Protein AF-A0A0F9QQB1-F1 (afdb_monomer)

Mean predicted aligned error: 4.31 Å

Secondary structure (DSSP, 8-state):
---S-EEEE-TTS-EE--TTT---HHHHHHHTT---SSSS-EEEEEEEGGG-TT-GGGEEEEE--SS--TT--HHHHHHHHHHHHHHHHHHEE-SEEEEEESSEEEE-TT-EEEEEES-EEEEE-TT-EEEEEESS-EEEEE-TT-EEEEE-TT-EEEEE-TT-EEEEEGGGGG---

Solvent-accessible surface area (backbone atoms only — not comparable to full-atom values): 9456 Å² total; per-residue (Å²): 134,70,86,43,45,31,34,40,36,37,84,90,56,51,73,52,64,57,60,53,80,44,44,45,65,66,61,54,32,62,76,65,75,55,68,91,75,55,61,63,47,44,47,35,37,43,32,44,51,96,74,36,76,85,41,75,86,43,47,46,79,43,72,69,60,92,70,75,28,92,81,69,43,71,69,50,52,50,54,47,49,54,51,50,53,53,52,54,53,71,23,52,38,57,56,78,40,69,65,44,76,39,50,45,33,30,35,26,57,62,11,35,32,49,31,39,34,47,21,32,29,64,35,35,24,41,52,15,35,33,46,33,38,25,46,64,18,38,33,49,32,36,25,46,52,16,38,35,43,34,35,31,65,69,42,47,69,76,40,80,41,77,68,40,49,71,69,41,66,66,61,70,77,80,82,85,128

Nearest PDB structures (foldseek):
  2n3d-assembly1_A  TM=2.883E-01  e=1.327E+00  Caulobacter vibrioides CB15

Foldseek 3Di:
DAQDAKWKAFLVLDIGGPSLPDRDPVCSCVVVVHDPPQAGIWIKHWHAPPNPLQDLVRIDIDTPDDRHHPSDDPVSVVSNVVVVSVLSNVQEADDEDAEDEGEEHEYDAAYEYAEYESGEYAEHEHQYEYAEYEYQYEYAEYEYCYEYAEYYDNYYYNYYDYNYDYNYYPVPVPPDD

Sequence (177 aa):
MCNTFSAICLPNGDLIFPAEYTDNHIDIIELKDLADNGRDLVKLECTPIDLRFDDLSSYVFKVDQPDLPSWWNEHIKQRAKETMMRRIGNMIVDDSRQILLGGCWILTGNARICLMKNSRIVLMTGSSRIEQMAGSSRIEQMTGSSRIEQMYGSSQIDRMTGSSRIGEDCRKVNNEE

Structure (mmCIF, N/CA/C/O backbone):
data_AF-A0A0F9QQB1-F1
#
_entry.id   AF-A0A0F9QQB1-F1
#
loop_
_atom_site.group_PDB
_atom_site.id
_atom_site.type_symbol
_atom_site.label_atom_id
_atom_site.label_alt_id
_atom_site.label_comp_id
_atom_site.label_asym_id
_atom_site.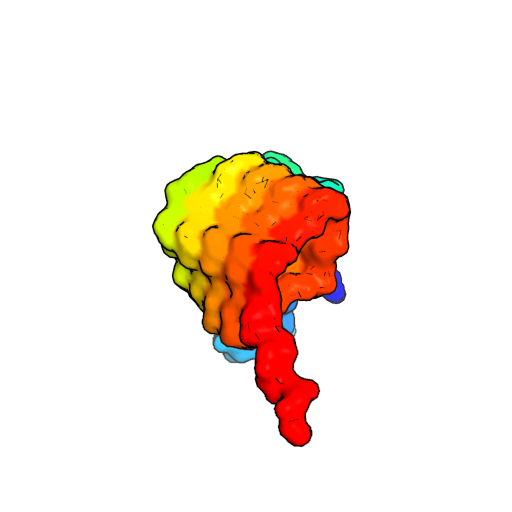label_entity_id
_atom_site.label_seq_id
_atom_site.pdbx_PDB_ins_code
_atom_site.Cartn_x
_atom_site.Cartn_y
_atom_site.Cartn_z
_atom_site.occupancy
_atom_site.B_iso_or_equiv
_atom_site.auth_seq_id
_atom_site.auth_comp_id
_atom_site.auth_asym_id
_atom_site.auth_atom_id
_atom_site.pdbx_PDB_model_num
ATOM 1 N N . MET A 1 1 ? 14.641 -8.799 -0.475 1.00 45.53 1 MET A N 1
ATOM 2 C CA . MET A 1 1 ? 13.535 -8.482 0.451 1.00 45.53 1 MET A CA 1
ATOM 3 C C . MET A 1 1 ? 13.196 -7.032 0.213 1.00 45.53 1 MET A C 1
ATOM 5 O O . MET A 1 1 ? 14.084 -6.207 0.384 1.00 45.53 1 MET A O 1
ATOM 9 N N . CYS A 1 2 ? 11.986 -6.762 -0.265 1.00 62.19 2 CYS A N 1
ATOM 10 C CA . CYS A 1 2 ? 11.509 -5.402 -0.487 1.00 62.19 2 CYS A CA 1
ATOM 11 C C . CYS A 1 2 ? 11.153 -4.750 0.855 1.00 62.19 2 CYS A C 1
ATOM 13 O O . CYS A 1 2 ? 10.778 -5.455 1.795 1.00 62.19 2 CYS A O 1
ATOM 15 N N . ASN A 1 3 ? 11.262 -3.425 0.945 1.00 65.69 3 ASN A N 1
ATOM 16 C CA . ASN A 1 3 ? 11.060 -2.697 2.208 1.00 65.69 3 ASN A CA 1
ATOM 17 C C . ASN A 1 3 ? 9.638 -2.117 2.396 1.00 65.69 3 ASN A C 1
ATOM 19 O O . ASN A 1 3 ? 9.387 -1.542 3.451 1.00 65.69 3 ASN A O 1
ATOM 23 N N . THR A 1 4 ? 8.728 -2.290 1.416 1.00 78.38 4 THR A N 1
ATOM 24 C CA . THR A 1 4 ? 7.402 -1.621 1.266 1.00 78.38 4 THR A CA 1
ATOM 25 C C . THR A 1 4 ? 7.534 -0.179 0.767 1.00 78.38 4 THR A C 1
ATOM 27 O O . THR A 1 4 ? 8.362 0.559 1.283 1.00 78.38 4 THR A O 1
ATOM 30 N N . PHE A 1 5 ? 6.772 0.344 -0.198 1.00 93.88 5 PHE A N 1
ATOM 31 C CA . PHE A 1 5 ? 5.785 -0.188 -1.145 1.00 93.88 5 PHE A CA 1
ATOM 32 C C . PHE A 1 5 ? 6.420 -0.507 -2.509 1.00 93.88 5 PHE A C 1
ATOM 34 O O . PHE A 1 5 ? 7.132 0.342 -3.050 1.00 93.88 5 PHE A O 1
ATOM 41 N N . SER A 1 6 ? 6.107 -1.658 -3.111 1.00 96.12 6 SER A N 1
ATOM 42 C CA . SER A 1 6 ? 6.699 -2.075 -4.398 1.00 96.12 6 SER A CA 1
ATOM 43 C C . SER A 1 6 ? 5.769 -1.847 -5.586 1.00 96.12 6 SER A C 1
ATOM 45 O O . SER A 1 6 ? 4.568 -2.102 -5.513 1.00 96.12 6 SER A O 1
ATOM 47 N N . ALA A 1 7 ? 6.330 -1.408 -6.711 1.00 97.44 7 ALA A N 1
ATOM 48 C CA . ALA A 1 7 ? 5.603 -1.252 -7.966 1.00 97.44 7 ALA A CA 1
ATOM 49 C C . ALA A 1 7 ? 6.466 -1.624 -9.177 1.00 97.44 7 ALA A C 1
ATOM 51 O O . ALA A 1 7 ? 7.696 -1.627 -9.115 1.00 97.44 7 ALA A O 1
ATOM 52 N N . ILE A 1 8 ? 5.800 -1.903 -10.297 1.00 97.69 8 ILE A N 1
ATOM 53 C CA . ILE A 1 8 ? 6.430 -2.126 -11.599 1.00 97.69 8 ILE A CA 1
ATOM 54 C C . ILE A 1 8 ? 5.966 -1.035 -12.562 1.00 97.69 8 ILE A C 1
ATOM 56 O O . ILE A 1 8 ? 4.765 -0.812 -12.718 1.00 97.69 8 ILE A O 1
ATOM 60 N N . CYS A 1 9 ? 6.910 -0.355 -13.208 1.00 98.00 9 CYS A N 1
ATOM 61 C CA . CYS A 1 9 ? 6.625 0.581 -14.291 1.00 98.00 9 CYS A CA 1
ATOM 62 C C . CYS A 1 9 ? 6.925 -0.060 -15.648 1.00 98.00 9 CYS A C 1
ATOM 64 O O . CYS A 1 9 ? 7.963 -0.701 -15.819 1.00 98.00 9 CYS A O 1
ATOM 66 N N . LEU A 1 10 ? 6.008 0.121 -16.597 1.00 97.06 10 LEU A N 1
ATOM 67 C CA . LEU A 1 10 ? 6.086 -0.411 -17.956 1.00 97.06 10 LEU A CA 1
ATOM 68 C C . LEU A 1 10 ? 6.577 0.652 -18.960 1.00 97.06 10 LEU A C 1
ATOM 70 O O . LEU A 1 10 ? 6.510 1.848 -18.662 1.00 97.06 10 LEU A O 1
ATOM 74 N N . PRO A 1 11 ? 7.003 0.264 -20.181 1.00 94.12 11 PRO A N 1
ATOM 75 C CA . PRO A 1 11 ? 7.580 1.191 -21.159 1.00 94.12 11 PRO A CA 1
ATOM 76 C C . PRO A 1 11 ? 6.633 2.310 -21.609 1.00 94.12 11 PRO A C 1
ATOM 78 O O . PRO A 1 11 ? 7.070 3.396 -21.982 1.00 94.12 11 PRO A O 1
ATOM 81 N N . ASN A 1 12 ? 5.323 2.064 -21.551 1.00 91.44 12 ASN A N 1
ATOM 82 C CA . ASN A 1 12 ? 4.283 3.051 -21.849 1.00 91.44 12 ASN A CA 1
ATOM 83 C C . ASN A 1 12 ? 4.026 4.044 -20.690 1.00 91.44 12 ASN A C 1
ATOM 85 O O . ASN A 1 12 ? 3.218 4.964 -20.830 1.00 91.44 12 ASN A O 1
ATOM 89 N N . GLY A 1 13 ? 4.711 3.875 -19.555 1.00 91.25 13 GLY A N 1
ATOM 90 C CA . GLY A 1 13 ? 4.546 4.672 -18.343 1.00 91.25 13 GLY A CA 1
ATOM 91 C C . GLY A 1 13 ? 3.402 4.218 -17.436 1.00 91.25 13 GLY A C 1
ATOM 92 O O . GLY A 1 13 ? 3.116 4.907 -16.453 1.00 91.25 13 GLY A O 1
ATOM 93 N N . ASP A 1 14 ? 2.751 3.091 -17.735 1.00 94.81 14 ASP A N 1
ATOM 94 C CA . ASP A 1 14 ? 1.780 2.493 -16.824 1.00 94.81 14 ASP A CA 1
ATOM 95 C C . ASP A 1 14 ? 2.481 1.969 -15.574 1.00 94.81 14 ASP A C 1
ATOM 97 O O . ASP A 1 14 ? 3.618 1.489 -15.610 1.00 94.81 14 ASP A O 1
ATOM 101 N N . LEU A 1 15 ? 1.779 2.082 -14.449 1.00 97.00 15 LEU A N 1
ATOM 102 C CA . LEU A 1 15 ? 2.273 1.677 -13.146 1.00 97.00 15 LEU A CA 1
ATOM 103 C C . LEU A 1 15 ? 1.378 0.581 -12.578 1.00 97.00 15 LEU A C 1
ATOM 105 O O . LEU A 1 15 ? 0.187 0.790 -12.340 1.00 97.00 15 LEU A O 1
ATOM 109 N N . ILE A 1 16 ? 1.977 -0.570 -12.307 1.00 97.62 16 ILE A N 1
ATOM 110 C CA . ILE A 1 16 ? 1.338 -1.687 -11.626 1.00 97.62 16 ILE A CA 1
ATOM 111 C C . ILE A 1 16 ? 1.734 -1.605 -10.154 1.00 97.62 16 ILE A C 1
ATOM 113 O O . ILE A 1 16 ? 2.895 -1.813 -9.803 1.00 97.62 16 ILE A O 1
ATOM 117 N N . PHE A 1 17 ? 0.763 -1.283 -9.299 1.00 97.25 17 PHE A N 1
ATOM 118 C CA . PHE A 1 17 ? 0.986 -1.068 -7.869 1.00 97.25 17 PHE A CA 1
ATOM 119 C C . PHE A 1 17 ? -0.125 -1.708 -7.004 1.00 97.25 17 PHE A C 1
ATOM 121 O O . PHE A 1 17 ? -1.020 -0.997 -6.524 1.00 97.25 17 PHE A O 1
ATOM 128 N N . PRO A 1 18 ? -0.096 -3.045 -6.829 1.00 96.56 18 PRO A N 1
ATOM 129 C CA . PRO A 1 18 ? -1.138 -3.824 -6.161 1.00 96.56 18 PRO A CA 1
ATOM 130 C C . PRO A 1 18 ? -0.876 -3.962 -4.649 1.00 96.56 18 PRO A C 1
ATOM 132 O O . PRO A 1 18 ? -0.846 -5.070 -4.110 1.00 96.56 18 PRO A O 1
ATOM 135 N N . ALA A 1 19 ? -0.687 -2.830 -3.962 1.00 95.44 19 ALA A N 1
ATOM 136 C CA . ALA A 1 19 ? -0.397 -2.775 -2.523 1.00 95.44 19 ALA A CA 1
ATOM 137 C C . ALA A 1 19 ? -1.458 -3.473 -1.656 1.00 95.44 19 ALA A C 1
ATOM 139 O O . ALA A 1 19 ? -1.196 -3.871 -0.528 1.00 95.44 19 ALA A O 1
ATOM 140 N N . GLU A 1 20 ? -2.679 -3.630 -2.155 1.00 94.88 20 GLU A N 1
ATOM 141 C CA . GLU A 1 20 ? -3.737 -4.397 -1.499 1.00 94.88 20 GLU A CA 1
ATOM 142 C C . GLU A 1 20 ? -3.421 -5.896 -1.348 1.00 94.88 20 GLU A C 1
ATOM 144 O O . GLU A 1 20 ? -4.000 -6.544 -0.478 1.00 94.88 20 GLU A O 1
ATOM 149 N N . TYR A 1 21 ? -2.496 -6.433 -2.149 1.00 92.50 21 TYR A N 1
ATOM 150 C CA . TYR A 1 21 ? -2.172 -7.860 -2.184 1.00 92.50 21 TYR A CA 1
ATOM 151 C C . TYR A 1 21 ? -0.713 -8.154 -1.838 1.00 92.50 21 TYR A C 1
ATOM 153 O O . TYR A 1 21 ? -0.448 -9.126 -1.135 1.00 92.50 21 TYR A O 1
ATOM 161 N N . THR A 1 22 ? 0.231 -7.348 -2.332 1.00 93.00 22 THR A N 1
ATOM 162 C CA . THR A 1 22 ? 1.662 -7.650 -2.204 1.00 93.00 22 THR A CA 1
ATOM 163 C C . THR A 1 22 ? 2.531 -6.396 -2.279 1.00 93.00 22 THR A C 1
ATOM 165 O O . THR A 1 22 ? 2.183 -5.416 -2.936 1.00 93.00 22 THR A O 1
ATOM 168 N N . ASP A 1 23 ? 3.691 -6.467 -1.626 1.00 92.12 23 ASP A N 1
ATOM 169 C CA . ASP A 1 23 ? 4.806 -5.525 -1.764 1.00 92.12 23 ASP A CA 1
ATOM 170 C C . ASP A 1 23 ? 6.063 -6.215 -2.315 1.00 92.12 23 ASP A C 1
ATOM 172 O O . ASP A 1 23 ? 7.182 -5.759 -2.091 1.00 92.12 23 ASP A O 1
ATOM 176 N N . ASN A 1 24 ? 5.909 -7.329 -3.028 1.00 93.31 24 ASN A N 1
ATOM 177 C CA . ASN A 1 24 ? 7.013 -8.083 -3.610 1.00 93.31 24 ASN A CA 1
ATOM 178 C C . ASN A 1 24 ? 6.999 -7.953 -5.137 1.00 93.31 24 ASN A C 1
ATOM 180 O O . ASN A 1 24 ? 6.002 -8.279 -5.777 1.00 93.31 24 ASN A O 1
ATOM 184 N N . HIS A 1 25 ? 8.106 -7.508 -5.743 1.00 94.81 25 HIS A N 1
ATOM 185 C CA . HIS A 1 25 ? 8.197 -7.397 -7.205 1.00 94.81 25 HIS A CA 1
ATOM 186 C C . HIS A 1 25 ? 7.964 -8.730 -7.916 1.00 94.81 25 HIS A C 1
ATOM 188 O O . HIS A 1 25 ? 7.353 -8.715 -8.978 1.00 94.81 25 HIS A O 1
ATOM 194 N N . ILE A 1 26 ? 8.413 -9.855 -7.344 1.00 94.56 26 ILE A N 1
ATOM 195 C CA . ILE A 1 26 ? 8.232 -11.189 -7.940 1.00 94.56 26 ILE A CA 1
ATOM 196 C C . ILE A 1 26 ? 6.739 -11.497 -8.068 1.00 94.56 26 ILE A C 1
ATOM 198 O O . ILE A 1 26 ? 6.277 -11.786 -9.166 1.00 94.56 26 ILE A O 1
ATOM 202 N N . ASP A 1 27 ? 5.971 -11.317 -6.993 1.00 96.19 27 ASP A N 1
ATOM 203 C CA . ASP A 1 27 ? 4.522 -11.528 -7.009 1.00 96.19 27 ASP A CA 1
ATOM 204 C C . ASP A 1 27 ? 3.830 -10.621 -8.039 1.00 96.19 27 ASP A C 1
ATOM 206 O O . ASP A 1 27 ? 2.899 -11.049 -8.713 1.00 96.19 27 ASP A O 1
ATOM 210 N N . ILE A 1 28 ? 4.271 -9.363 -8.184 1.00 96.56 28 ILE A N 1
ATOM 211 C CA . ILE A 1 28 ? 3.700 -8.426 -9.167 1.00 96.56 28 ILE A CA 1
ATOM 212 C C . ILE A 1 28 ? 3.996 -8.887 -10.599 1.00 96.56 28 ILE A C 1
ATOM 214 O O . ILE A 1 28 ? 3.122 -8.806 -11.466 1.00 96.56 28 ILE A O 1
ATOM 218 N N . ILE A 1 29 ? 5.226 -9.344 -10.841 1.00 96.19 29 ILE A N 1
ATOM 219 C CA . ILE A 1 29 ? 5.690 -9.850 -12.133 1.00 96.19 29 ILE A CA 1
ATOM 220 C C . ILE A 1 29 ? 4.910 -11.112 -12.509 1.00 96.19 29 ILE A C 1
ATOM 222 O O . ILE A 1 29 ? 4.367 -11.167 -13.610 1.00 96.19 29 ILE A O 1
ATOM 226 N N . GLU A 1 30 ? 4.763 -12.066 -11.588 1.00 96.50 30 GLU A N 1
ATOM 227 C CA . GLU A 1 30 ? 3.983 -13.292 -11.797 1.00 96.50 30 GLU A CA 1
ATOM 228 C C . GLU A 1 30 ? 2.483 -13.005 -11.970 1.00 96.50 30 GLU A C 1
ATOM 230 O O . GLU A 1 30 ? 1.858 -13.523 -12.893 1.00 96.50 30 GLU A O 1
ATOM 235 N N . LEU A 1 31 ? 1.901 -12.114 -11.155 1.00 95.44 31 LEU A N 1
ATOM 236 C CA . LEU A 1 31 ? 0.489 -11.709 -11.248 1.00 95.44 31 LEU A CA 1
ATOM 237 C C . LEU A 1 31 ? 0.124 -11.153 -12.630 1.00 95.44 31 LEU A C 1
ATOM 239 O O . LEU A 1 31 ? -1.033 -11.229 -13.054 1.00 95.44 31 LEU A O 1
ATOM 243 N N . LYS A 1 32 ? 1.085 -10.513 -13.296 1.00 95.94 32 LYS A N 1
ATOM 244 C CA . LYS A 1 32 ? 0.890 -9.837 -14.580 1.00 95.94 32 LYS A CA 1
ATOM 245 C C . LYS A 1 32 ? 1.548 -10.554 -15.751 1.00 95.94 32 LYS A C 1
ATOM 247 O O . LYS A 1 32 ? 1.472 -10.018 -16.853 1.00 95.94 32 LYS A O 1
ATOM 252 N N . ASP A 1 33 ? 2.130 -11.730 -15.514 1.00 95.38 33 ASP A N 1
ATOM 253 C CA . ASP A 1 33 ? 2.841 -12.529 -16.517 1.00 95.38 33 ASP A CA 1
ATOM 254 C C . ASP A 1 33 ? 3.884 -11.693 -17.288 1.00 95.38 33 ASP A C 1
ATOM 256 O O . ASP A 1 33 ? 3.924 -11.653 -18.517 1.00 95.38 33 ASP A O 1
ATOM 260 N N . LEU A 1 34 ? 4.685 -10.917 -16.545 1.00 94.88 34 LEU A N 1
ATOM 261 C CA . LEU A 1 34 ? 5.686 -10.010 -17.112 1.00 94.88 34 LEU A CA 1
ATOM 262 C C . LEU A 1 34 ? 7.048 -10.693 -17.261 1.00 94.88 34 LEU A C 1
ATOM 264 O O . LEU A 1 34 ? 7.450 -11.520 -16.445 1.00 94.88 34 LEU A O 1
ATOM 268 N N . ALA A 1 35 ? 7.815 -10.271 -18.266 1.00 91.69 35 ALA A N 1
ATOM 269 C CA . ALA A 1 35 ? 9.192 -10.712 -18.448 1.00 91.69 35 ALA A CA 1
ATOM 270 C C . ALA A 1 35 ? 10.171 -9.824 -17.661 1.00 91.69 35 ALA A C 1
ATOM 272 O O . ALA A 1 35 ? 10.316 -8.634 -17.941 1.00 91.69 35 ALA A O 1
ATOM 273 N N . ASP A 1 36 ? 10.903 -10.414 -16.717 1.00 90.50 36 ASP A N 1
ATOM 274 C CA . ASP A 1 36 ? 11.957 -9.731 -15.958 1.00 90.50 36 ASP A CA 1
ATOM 275 C C . ASP A 1 36 ? 13.329 -9.907 -16.626 1.00 90.50 36 ASP A C 1
ATOM 277 O O . ASP A 1 36 ? 14.191 -10.657 -16.174 1.00 90.50 36 ASP A O 1
ATOM 281 N N . ASN A 1 37 ? 13.511 -9.249 -17.771 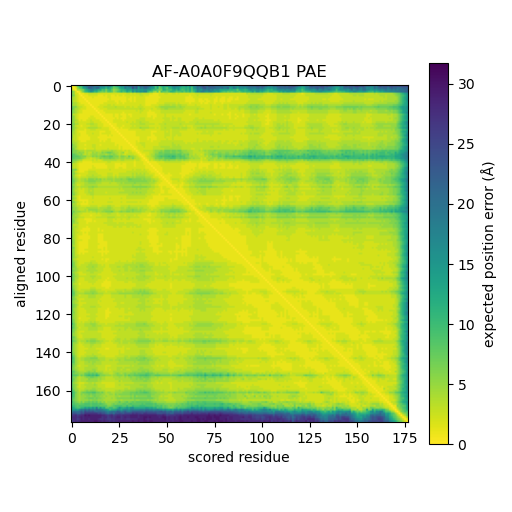1.00 88.81 37 ASN A N 1
ATOM 282 C CA . ASN A 1 37 ? 14.737 -9.315 -18.579 1.00 88.81 37 ASN A CA 1
ATOM 283 C C . ASN A 1 37 ? 15.607 -8.045 -18.482 1.00 88.81 37 ASN A C 1
ATOM 285 O O . ASN A 1 37 ? 16.547 -7.873 -19.262 1.00 88.81 37 ASN A O 1
ATOM 289 N N . GLY A 1 38 ? 15.260 -7.127 -17.573 1.00 85.12 38 GLY A N 1
ATOM 290 C CA . GLY A 1 38 ? 15.936 -5.839 -17.388 1.00 85.12 38 GLY A CA 1
ATOM 291 C C . GLY A 1 38 ? 15.680 -4.795 -18.483 1.00 85.12 38 GLY A C 1
ATOM 292 O O . GLY A 1 38 ? 16.279 -3.724 -18.444 1.00 85.12 38 GLY A O 1
ATOM 293 N N . ARG A 1 39 ? 14.816 -5.079 -19.468 1.00 88.25 39 ARG A N 1
ATOM 294 C CA . ARG A 1 39 ? 14.503 -4.173 -20.589 1.00 88.25 39 ARG A CA 1
ATOM 295 C C . ARG A 1 39 ? 13.034 -3.788 -20.662 1.00 88.25 39 ARG A C 1
ATOM 297 O O . ARG A 1 39 ? 12.736 -2.670 -21.071 1.00 88.25 39 ARG A O 1
ATOM 304 N N . ASP A 1 40 ? 12.137 -4.671 -20.244 1.00 93.62 40 ASP A N 1
ATOM 305 C CA . ASP A 1 40 ? 10.697 -4.486 -20.461 1.00 93.62 40 ASP A CA 1
ATOM 306 C C . ASP A 1 40 ? 9.960 -3.914 -19.247 1.00 93.62 40 ASP A C 1
ATOM 308 O O . ASP A 1 40 ? 8.769 -3.621 -19.324 1.00 93.62 40 ASP A O 1
ATOM 312 N N . LEU A 1 41 ? 10.660 -3.713 -18.130 1.00 96.69 41 LEU A N 1
ATOM 313 C CA . LEU A 1 41 ? 10.092 -3.148 -16.914 1.00 96.69 41 LEU A CA 1
ATOM 314 C C . LEU A 1 41 ? 11.140 -2.421 -16.070 1.00 96.69 41 LEU A C 1
ATOM 316 O O . LEU A 1 41 ? 12.347 -2.632 -16.223 1.00 96.69 41 LEU A O 1
ATOM 320 N N . VAL A 1 42 ? 10.656 -1.575 -15.162 1.00 97.56 42 VAL A N 1
ATOM 321 C CA . VAL A 1 42 ? 11.456 -0.968 -14.097 1.00 97.56 42 VAL A CA 1
ATOM 322 C C . VAL A 1 42 ? 10.812 -1.252 -12.742 1.00 97.56 42 VAL A C 1
ATOM 324 O O . VAL A 1 42 ? 9.645 -0.922 -12.519 1.00 97.56 42 VAL A O 1
ATOM 327 N N . LYS A 1 43 ? 11.585 -1.847 -11.832 1.00 96.75 43 LYS A N 1
ATOM 328 C CA . LYS A 1 43 ? 11.215 -2.110 -10.438 1.00 96.75 43 LYS A CA 1
ATOM 329 C C . LYS A 1 43 ? 11.368 -0.846 -9.610 1.00 96.75 43 LYS A C 1
ATOM 331 O O . LYS A 1 43 ? 12.413 -0.196 -9.630 1.00 96.75 43 LYS A O 1
ATOM 336 N N . LEU A 1 44 ? 10.314 -0.495 -8.887 1.00 97.00 44 LEU A N 1
ATOM 337 C CA . LEU A 1 44 ? 10.234 0.714 -8.080 1.00 97.00 44 LEU A CA 1
ATOM 338 C C . LEU A 1 44 ? 9.895 0.358 -6.638 1.00 97.00 44 LEU A C 1
ATOM 340 O O . LEU A 1 44 ? 9.119 -0.565 -6.386 1.00 97.00 44 LEU A O 1
ATOM 344 N N . GLU A 1 45 ? 10.446 1.128 -5.710 1.00 95.88 45 GLU A N 1
ATOM 345 C CA . GLU A 1 45 ? 10.128 1.065 -4.288 1.00 95.88 45 GLU A CA 1
ATOM 346 C C . GLU A 1 45 ? 9.833 2.466 -3.749 1.00 95.88 45 GLU A C 1
ATOM 348 O O . GLU A 1 45 ? 10.440 3.458 -4.165 1.00 95.88 45 GLU A O 1
ATOM 353 N N . CYS A 1 46 ? 8.901 2.553 -2.803 1.00 95.25 46 CYS A N 1
ATOM 354 C CA . CYS A 1 46 ? 8.602 3.787 -2.095 1.00 95.25 46 CYS A CA 1
ATOM 355 C C . CYS A 1 46 ? 8.416 3.536 -0.599 1.00 95.25 46 CYS A C 1
ATOM 357 O O . CYS A 1 46 ? 7.365 3.055 -0.183 1.00 95.25 46 CYS A O 1
ATOM 359 N N . THR A 1 47 ? 9.423 3.877 0.202 1.00 93.69 47 THR A N 1
ATOM 360 C CA . THR A 1 47 ? 9.499 3.494 1.621 1.00 93.69 47 THR A CA 1
ATOM 361 C C . THR A 1 47 ? 9.530 4.725 2.522 1.00 93.69 47 THR A C 1
ATOM 363 O O . THR A 1 47 ? 10.305 5.642 2.237 1.00 93.69 47 THR A O 1
ATOM 366 N N . PRO A 1 48 ? 8.739 4.777 3.608 1.00 94.44 48 PRO A N 1
ATOM 367 C CA . PRO A 1 48 ? 8.839 5.857 4.582 1.00 94.44 48 PRO A CA 1
ATOM 368 C C . PRO A 1 48 ? 10.116 5.725 5.418 1.00 94.44 48 PRO A C 1
ATOM 370 O O . PRO A 1 48 ? 10.486 4.633 5.855 1.00 94.44 48 PRO A O 1
ATOM 373 N N . ILE A 1 49 ? 10.768 6.852 5.691 1.00 92.38 49 ILE A N 1
ATOM 374 C CA . ILE A 1 49 ? 11.879 6.919 6.647 1.00 92.38 49 ILE A CA 1
ATOM 375 C C . ILE A 1 49 ? 11.341 6.687 8.065 1.00 92.38 49 ILE A C 1
ATOM 377 O O . ILE A 1 49 ? 10.270 7.180 8.419 1.00 92.38 49 ILE A O 1
ATOM 381 N N . ASP A 1 50 ? 12.083 5.928 8.877 1.00 88.88 50 ASP A N 1
ATOM 382 C CA . ASP A 1 50 ? 11.794 5.672 10.297 1.00 88.88 50 ASP A CA 1
ATOM 383 C C . ASP A 1 50 ? 10.361 5.185 10.581 1.00 88.88 50 ASP A C 1
ATOM 385 O O . ASP A 1 50 ? 9.794 5.462 11.637 1.00 88.88 50 ASP A O 1
ATOM 389 N N . LEU A 1 51 ? 9.763 4.454 9.631 1.00 85.44 51 LEU A N 1
ATOM 390 C CA . LEU A 1 51 ? 8.388 3.945 9.717 1.00 85.44 51 LEU A CA 1
ATOM 391 C C . LEU A 1 51 ? 7.320 5.052 9.859 1.00 85.44 51 LEU A C 1
ATOM 393 O O . LEU A 1 51 ? 6.229 4.796 10.370 1.00 85.44 51 LEU A O 1
ATOM 397 N N . ARG A 1 52 ? 7.592 6.275 9.382 1.00 91.00 52 ARG A N 1
ATOM 398 C CA . ARG A 1 52 ? 6.641 7.405 9.370 1.00 91.00 52 ARG A CA 1
ATOM 399 C C . ARG A 1 52 ? 5.599 7.284 8.251 1.00 91.00 52 ARG A C 1
ATOM 401 O O . ARG A 1 52 ? 5.498 8.133 7.368 1.00 91.00 52 ARG A O 1
ATOM 408 N N . PHE A 1 53 ? 4.820 6.204 8.268 1.00 91.94 53 PHE A N 1
ATOM 409 C CA . PHE A 1 53 ? 3.827 5.903 7.227 1.00 91.94 53 PHE A CA 1
ATOM 410 C C . PHE A 1 53 ? 2.748 6.98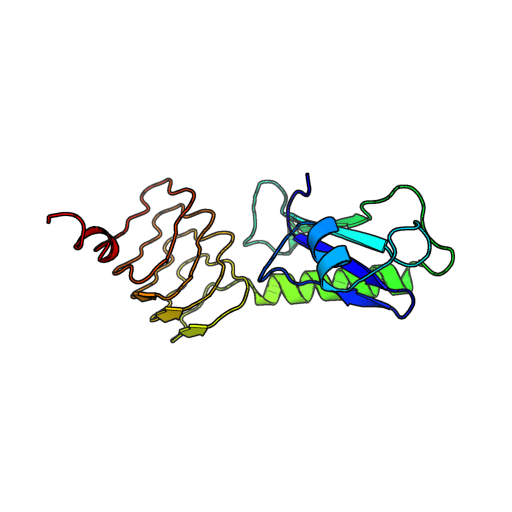7 7.060 1.00 91.94 53 PHE A C 1
ATOM 412 O O . PHE A 1 53 ? 2.158 7.088 5.986 1.00 91.94 53 PHE A O 1
ATOM 419 N N . ASP A 1 54 ? 2.493 7.779 8.100 1.00 88.12 54 ASP A N 1
ATOM 420 C CA . ASP A 1 54 ? 1.513 8.866 8.149 1.00 88.12 54 ASP A CA 1
ATOM 421 C C . ASP A 1 54 ? 2.008 10.191 7.551 1.00 88.12 54 ASP A C 1
ATOM 423 O O . ASP A 1 54 ? 1.210 11.089 7.291 1.00 88.12 54 ASP A O 1
ATOM 427 N N . ASP A 1 55 ? 3.309 10.317 7.298 1.00 93.31 55 ASP A N 1
ATOM 428 C CA . ASP A 1 55 ? 3.918 11.514 6.737 1.00 93.31 55 ASP A CA 1
ATOM 429 C C . ASP A 1 55 ? 4.383 11.243 5.311 1.00 93.31 55 ASP A C 1
ATOM 431 O O . ASP A 1 55 ? 5.456 10.679 5.080 1.00 93.31 55 ASP A O 1
ATOM 435 N N . LEU A 1 56 ? 3.587 11.684 4.335 1.00 94.25 56 LEU A N 1
ATOM 436 C CA . LEU A 1 56 ? 3.890 11.476 2.922 1.00 94.25 56 LEU A CA 1
ATOM 437 C C . LEU A 1 56 ? 5.237 12.101 2.507 1.00 94.25 56 LEU A C 1
ATOM 439 O O . LEU A 1 56 ? 5.873 11.616 1.574 1.00 94.25 56 LEU A O 1
ATOM 443 N N . SER A 1 57 ? 5.709 13.139 3.206 1.00 95.38 57 SER A N 1
ATOM 444 C CA . SER A 1 57 ? 7.008 13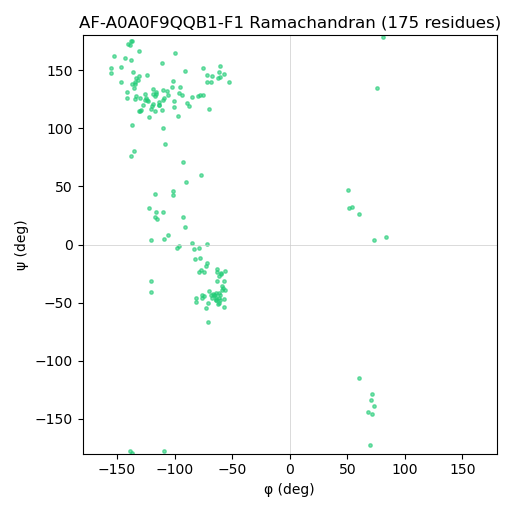.761 2.917 1.00 95.38 57 SER A CA 1
ATOM 445 C C . SER A 1 57 ? 8.205 12.900 3.338 1.00 95.38 57 SER A C 1
ATOM 447 O O . SER A 1 57 ? 9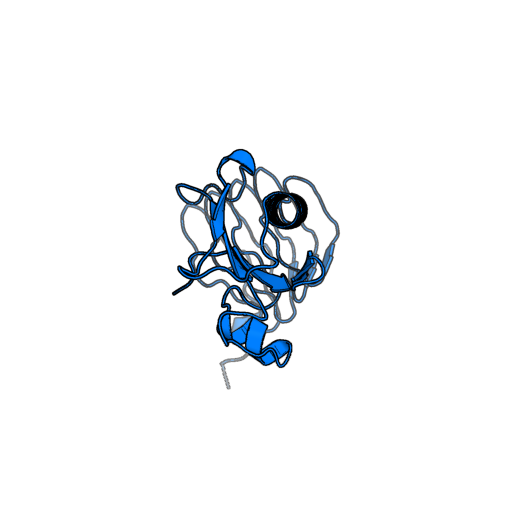.305 13.097 2.824 1.00 95.38 57 SER A O 1
ATOM 449 N N . SER A 1 58 ? 7.992 11.913 4.216 1.00 95.31 58 SER A N 1
ATOM 450 C CA . SER A 1 58 ? 9.031 10.981 4.673 1.00 95.31 58 SER A CA 1
ATOM 451 C C . SER A 1 58 ? 9.357 9.877 3.662 1.00 95.31 58 SER A C 1
ATOM 453 O O . SER A 1 58 ? 10.336 9.151 3.838 1.00 95.31 58 SER A O 1
ATOM 455 N N . TYR A 1 59 ? 8.540 9.719 2.618 1.00 96.38 59 TYR A N 1
ATOM 456 C CA . TYR A 1 59 ? 8.679 8.626 1.666 1.00 96.38 59 TYR A CA 1
ATOM 457 C C . TYR A 1 59 ? 9.804 8.878 0.667 1.00 96.38 59 TYR A C 1
ATOM 459 O O . TYR A 1 59 ? 9.853 9.888 -0.041 1.00 96.38 59 TYR A O 1
ATOM 467 N N . VAL A 1 60 ? 10.680 7.887 0.553 1.00 95.88 60 VAL A N 1
ATOM 468 C CA . VAL A 1 60 ? 11.790 7.866 -0.391 1.00 95.88 60 VAL A CA 1
ATOM 469 C C . VAL A 1 60 ? 11.402 7.007 -1.581 1.00 95.88 60 VAL A C 1
ATOM 471 O O . VAL A 1 60 ? 11.147 5.815 -1.445 1.00 95.88 60 VAL A O 1
ATOM 474 N N . PHE A 1 61 ? 11.371 7.621 -2.762 1.00 96.94 61 PHE A N 1
ATOM 475 C CA . PHE A 1 61 ? 11.199 6.917 -4.030 1.00 96.94 61 PHE A CA 1
ATOM 476 C C . PHE A 1 61 ? 12.551 6.412 -4.539 1.00 96.94 61 PHE A C 1
ATOM 478 O O . PHE A 1 61 ? 13.488 7.200 -4.696 1.00 96.94 61 PHE A O 1
ATOM 485 N N . LYS A 1 62 ? 12.632 5.119 -4.844 1.00 95.69 62 LYS A N 1
ATOM 486 C CA . LYS A 1 62 ? 13.842 4.434 -5.293 1.00 95.69 62 LYS A CA 1
ATOM 487 C C . LYS A 1 62 ? 13.542 3.590 -6.531 1.00 95.69 62 LYS A C 1
ATOM 489 O O . LYS A 1 62 ? 12.498 2.952 -6.629 1.00 95.69 62 LYS A O 1
ATOM 494 N N . VAL A 1 63 ? 14.490 3.570 -7.465 1.00 96.19 63 VAL A N 1
ATOM 495 C CA . VAL A 1 63 ? 14.523 2.566 -8.532 1.00 96.19 63 VAL A CA 1
ATOM 496 C C . VAL A 1 63 ? 15.324 1.373 -8.025 1.00 96.19 63 VAL A C 1
ATOM 498 O O . VAL A 1 63 ? 16.474 1.536 -7.618 1.00 96.19 63 VAL A O 1
ATOM 501 N N . ASP A 1 64 ? 14.706 0.197 -8.003 1.00 93.31 64 ASP A N 1
ATOM 502 C CA . ASP A 1 64 ? 15.247 -1.009 -7.371 1.00 93.31 64 ASP A CA 1
ATOM 503 C C . ASP A 1 64 ? 15.852 -1.985 -8.390 1.00 93.31 64 ASP A C 1
ATOM 505 O O . ASP A 1 64 ? 15.602 -3.187 -8.391 1.00 93.31 64 ASP A O 1
ATOM 509 N N . GLN A 1 65 ? 16.648 -1.441 -9.309 1.00 90.81 65 GLN A N 1
ATOM 510 C CA . GLN A 1 65 ? 17.477 -2.210 -10.232 1.00 90.81 65 GLN A CA 1
ATOM 511 C C . GLN A 1 65 ? 18.675 -1.368 -10.695 1.00 90.81 65 GLN A C 1
ATOM 513 O O . GLN A 1 65 ? 18.546 -0.145 -10.800 1.00 90.81 65 GLN A O 1
ATOM 518 N N . PRO A 1 66 ? 19.837 -1.992 -10.958 1.00 88.12 66 PRO A N 1
ATOM 519 C CA . PRO A 1 66 ? 21.037 -1.271 -11.379 1.00 88.12 66 PRO A CA 1
ATOM 520 C C . PRO A 1 66 ? 20.968 -0.830 -12.845 1.00 88.12 66 PRO A C 1
ATOM 522 O O . PRO A 1 66 ? 21.303 0.309 -13.164 1.00 88.12 66 PRO A O 1
ATOM 525 N N . ASP A 1 67 ? 20.506 -1.721 -13.723 1.00 91.75 67 ASP A N 1
ATOM 526 C CA . ASP A 1 67 ? 20.453 -1.488 -15.161 1.00 91.75 67 ASP A CA 1
ATOM 527 C C . ASP A 1 67 ? 19.082 -0.943 -15.559 1.00 91.75 67 ASP A C 1
ATOM 529 O O . ASP A 1 67 ? 18.039 -1.500 -15.201 1.00 91.75 67 ASP A O 1
ATOM 533 N N . LEU A 1 68 ? 19.085 0.165 -16.299 1.00 95.44 68 LEU A N 1
ATOM 534 C CA . LEU A 1 68 ? 17.869 0.862 -16.707 1.00 95.44 68 LEU A CA 1
ATOM 535 C C . LEU A 1 68 ? 17.640 0.704 -18.215 1.00 95.44 68 LEU A C 1
ATOM 537 O O . LEU A 1 68 ? 18.567 0.926 -19.000 1.00 95.44 68 LEU A O 1
ATOM 541 N N . PRO A 1 69 ? 16.412 0.361 -18.641 1.00 95.75 69 PRO A N 1
ATOM 542 C CA . PRO A 1 69 ? 16.061 0.326 -20.053 1.00 95.75 69 PRO A CA 1
ATOM 543 C C . PRO A 1 69 ? 16.223 1.689 -20.733 1.00 95.75 69 PRO A C 1
ATOM 545 O O . PRO A 1 69 ? 16.030 2.732 -20.114 1.00 95.75 69 PRO A O 1
ATOM 548 N N . SER A 1 70 ? 16.464 1.698 -22.046 1.00 95.38 70 SER A N 1
ATOM 549 C CA . SER A 1 70 ? 16.652 2.937 -22.822 1.00 95.38 70 SER A CA 1
ATOM 550 C C . SER A 1 70 ? 15.425 3.852 -22.862 1.00 95.38 70 SER A C 1
ATOM 552 O O . SER A 1 70 ? 15.560 5.050 -23.104 1.00 95.38 70 SER A O 1
ATOM 554 N N . TRP A 1 71 ? 14.225 3.304 -22.658 1.00 96.38 71 TRP A N 1
ATOM 555 C CA . TRP A 1 71 ? 12.994 4.087 -22.589 1.00 96.38 71 TRP A CA 1
ATOM 556 C C . TRP A 1 71 ? 12.839 4.813 -21.248 1.00 96.38 71 TRP A C 1
ATOM 558 O O . TRP A 1 71 ? 12.117 5.809 -21.187 1.00 96.38 71 TRP A O 1
ATOM 568 N N . TRP A 1 72 ? 13.514 4.357 -20.186 1.00 97.62 72 TRP A N 1
ATOM 569 C CA . TRP A 1 72 ? 13.432 4.973 -18.868 1.00 97.62 72 TRP A CA 1
ATOM 570 C C . TRP A 1 72 ? 14.126 6.336 -18.871 1.00 97.62 72 TRP A C 1
ATOM 572 O O . TRP A 1 72 ? 15.332 6.455 -19.076 1.00 97.62 72 TRP A O 1
ATOM 582 N N . ASN A 1 73 ? 13.345 7.384 -18.634 1.00 96.38 73 ASN A N 1
ATOM 583 C CA . ASN A 1 73 ? 13.799 8.769 -18.643 1.00 96.38 73 ASN A CA 1
ATOM 584 C C . ASN A 1 73 ? 13.158 9.551 -17.490 1.00 96.38 73 ASN A C 1
ATOM 586 O O . ASN A 1 73 ? 12.247 9.062 -16.816 1.00 96.38 73 ASN A O 1
ATOM 590 N N . GLU A 1 74 ? 13.619 10.784 -17.270 1.00 96.38 74 GLU A N 1
ATOM 591 C CA . GLU A 1 74 ? 13.186 11.579 -16.116 1.00 96.38 74 GLU A CA 1
ATOM 592 C C . GLU A 1 74 ? 11.681 11.896 -16.135 1.00 96.38 74 GLU A C 1
ATOM 594 O O . GLU A 1 74 ? 11.055 11.938 -15.081 1.00 96.38 74 GLU A O 1
ATOM 599 N N . HIS A 1 75 ? 11.064 12.033 -17.313 1.00 96.81 75 HIS A N 1
ATOM 600 C CA . HIS A 1 75 ? 9.623 12.274 -17.418 1.00 96.81 75 HIS A CA 1
ATOM 601 C C . HIS A 1 75 ? 8.802 11.059 -16.951 1.00 96.81 75 HIS A C 1
ATOM 603 O O . HIS A 1 75 ? 7.866 11.208 -16.164 1.00 96.81 75 HIS A O 1
ATOM 609 N N . ILE A 1 76 ? 9.165 9.845 -17.384 1.00 97.19 76 ILE A N 1
ATOM 610 C CA . ILE A 1 76 ? 8.489 8.614 -16.935 1.00 97.19 76 ILE A CA 1
ATOM 611 C C . ILE A 1 76 ? 8.719 8.393 -15.440 1.00 97.19 76 ILE A C 1
ATOM 613 O O . ILE A 1 76 ? 7.773 8.115 -14.703 1.00 97.19 76 ILE A O 1
ATOM 617 N N . LYS A 1 77 ? 9.956 8.590 -14.976 1.00 97.25 77 LYS A N 1
ATOM 618 C CA . LYS A 1 77 ? 10.316 8.492 -13.560 1.00 97.25 77 LYS A CA 1
ATOM 619 C C . LYS A 1 77 ? 9.492 9.434 -12.688 1.00 97.25 77 LYS A C 1
ATOM 621 O O . LYS A 1 77 ? 8.949 9.000 -11.672 1.00 97.25 77 LYS A O 1
ATOM 626 N N . GLN A 1 78 ? 9.358 10.696 -13.094 1.00 96.94 78 GLN A N 1
ATOM 627 C CA . GLN A 1 78 ? 8.578 11.686 -12.359 1.00 96.94 78 GLN A CA 1
ATOM 628 C C . GLN A 1 78 ? 7.093 11.304 -12.312 1.00 96.94 78 GLN A C 1
ATOM 630 O O . GLN A 1 78 ? 6.499 11.291 -11.234 1.00 96.94 78 GLN A O 1
ATOM 635 N N . ARG A 1 79 ? 6.509 10.891 -13.444 1.00 97.12 79 ARG A N 1
ATOM 636 C CA . ARG A 1 79 ? 5.113 10.428 -13.505 1.00 97.12 79 ARG A CA 1
ATOM 637 C C . ARG A 1 79 ? 4.866 9.194 -12.630 1.00 97.12 79 ARG A C 1
ATOM 639 O O . ARG A 1 79 ? 3.831 9.114 -11.957 1.00 97.12 79 ARG A O 1
ATOM 646 N N . ALA A 1 80 ? 5.793 8.236 -12.627 1.00 97.69 80 ALA A N 1
ATOM 647 C CA . ALA A 1 80 ? 5.716 7.040 -11.791 1.00 97.69 80 ALA A CA 1
ATOM 648 C C . ALA A 1 80 ? 5.765 7.411 -10.302 1.00 97.69 80 ALA A C 1
ATOM 650 O O . ALA A 1 80 ? 4.886 6.999 -9.541 1.00 97.69 80 ALA A O 1
ATOM 651 N N . LYS A 1 81 ? 6.719 8.268 -9.911 1.00 97.38 81 LYS A N 1
ATOM 652 C CA . LYS A 1 81 ? 6.842 8.793 -8.546 1.00 97.38 81 LYS A CA 1
ATOM 653 C C . LYS A 1 81 ? 5.564 9.497 -8.099 1.00 97.38 81 LYS A C 1
ATOM 655 O O . LYS A 1 81 ? 5.000 9.130 -7.075 1.00 97.38 81 LYS A O 1
ATOM 660 N N . GLU A 1 82 ? 5.067 10.462 -8.866 1.00 97.12 82 GLU A N 1
ATOM 661 C CA . GLU A 1 82 ? 3.828 11.184 -8.543 1.00 97.12 82 GLU A CA 1
ATOM 662 C C . GLU A 1 82 ? 2.633 10.239 -8.398 1.00 97.12 82 GLU A C 1
ATOM 664 O O . GLU A 1 82 ? 1.794 10.415 -7.514 1.00 97.12 82 GLU A O 1
ATOM 669 N N . THR A 1 83 ? 2.567 9.201 -9.234 1.00 97.38 83 THR A N 1
ATOM 670 C CA . THR A 1 83 ? 1.495 8.207 -9.173 1.00 97.38 83 THR A CA 1
ATOM 671 C C . THR A 1 83 ? 1.562 7.340 -7.930 1.00 97.38 83 THR A C 1
ATOM 673 O O . THR A 1 83 ? 0.523 7.153 -7.292 1.00 97.38 83 THR A O 1
ATOM 676 N N . MET A 1 84 ? 2.751 6.867 -7.554 1.00 97.31 84 MET A N 1
ATOM 677 C CA . MET A 1 84 ? 2.951 6.140 -6.300 1.00 97.31 84 MET A CA 1
ATOM 678 C C . MET A 1 84 ? 2.621 7.022 -5.098 1.00 97.31 84 MET A C 1
ATOM 680 O O . MET A 1 84 ? 1.790 6.634 -4.284 1.00 97.31 84 MET A O 1
ATOM 684 N N . MET A 1 85 ? 3.181 8.232 -5.029 1.00 97.62 85 MET A N 1
ATOM 685 C CA . MET A 1 85 ? 2.973 9.149 -3.903 1.00 97.62 85 MET A CA 1
ATOM 686 C C . MET A 1 85 ? 1.501 9.518 -3.723 1.00 97.62 85 MET A C 1
ATOM 688 O O . MET A 1 85 ? 0.981 9.481 -2.613 1.00 97.62 85 MET A O 1
ATOM 692 N N . ARG A 1 86 ? 0.784 9.802 -4.815 1.00 97.88 86 ARG A N 1
ATOM 693 C CA . ARG A 1 86 ? -0.662 10.050 -4.766 1.00 97.88 86 ARG A CA 1
ATOM 694 C C . ARG A 1 86 ? -1.445 8.815 -4.317 1.00 97.88 86 ARG A C 1
ATOM 696 O O . ARG A 1 86 ? -2.385 8.950 -3.541 1.00 97.88 86 ARG A O 1
ATOM 703 N N . ARG A 1 87 ? -1.090 7.616 -4.800 1.00 97.25 87 ARG A N 1
ATOM 704 C CA . ARG A 1 87 ? -1.721 6.361 -4.353 1.00 97.25 87 ARG A CA 1
ATOM 705 C C . ARG A 1 87 ? -1.502 6.150 -2.857 1.00 97.25 87 ARG A C 1
ATOM 707 O O . ARG A 1 87 ? -2.485 5.905 -2.177 1.00 97.25 87 ARG A O 1
ATOM 714 N N . ILE A 1 88 ? -0.273 6.305 -2.363 1.00 97.44 88 ILE A N 1
ATOM 715 C CA . ILE A 1 88 ? 0.086 6.180 -0.941 1.00 97.44 88 ILE A CA 1
ATOM 716 C C . ILE A 1 88 ? -0.658 7.218 -0.099 1.00 97.44 88 ILE A C 1
ATOM 718 O O . ILE A 1 88 ? -1.266 6.860 0.902 1.00 97.44 88 ILE A O 1
ATOM 722 N N . GLY A 1 89 ? -0.700 8.481 -0.533 1.00 97.56 89 GLY A N 1
ATOM 723 C CA . GLY A 1 89 ? -1.459 9.528 0.155 1.00 97.56 89 GLY A CA 1
ATOM 724 C C . GLY A 1 89 ? -2.939 9.170 0.328 1.00 97.56 89 GLY A C 1
ATOM 725 O O . GLY A 1 89 ? -3.495 9.367 1.400 1.00 97.56 89 GLY A O 1
ATOM 726 N N . ASN A 1 90 ? -3.554 8.545 -0.681 1.00 97.12 90 ASN A N 1
ATOM 727 C CA . ASN A 1 90 ? -4.943 8.079 -0.599 1.00 97.12 90 ASN A CA 1
ATOM 728 C C . ASN A 1 90 ? -5.143 6.853 0.315 1.00 97.12 90 ASN A C 1
ATOM 730 O O . ASN A 1 90 ? -6.285 6.546 0.661 1.00 97.12 90 ASN A O 1
ATOM 734 N N . MET A 1 91 ? -4.072 6.138 0.681 1.00 97.56 91 MET A N 1
ATOM 735 C CA . MET A 1 91 ? -4.124 5.042 1.657 1.00 97.56 91 MET A CA 1
ATOM 736 C C . MET A 1 91 ? -4.168 5.569 3.095 1.00 97.56 91 MET A C 1
ATOM 738 O O . MET A 1 91 ? -4.638 4.852 3.977 1.00 97.56 91 MET A O 1
ATOM 742 N N . ILE A 1 92 ? -3.683 6.791 3.342 1.00 97.81 92 ILE A N 1
ATOM 743 C CA . ILE A 1 92 ? -3.649 7.402 4.674 1.00 97.81 92 ILE A CA 1
ATOM 744 C C . ILE A 1 92 ? -5.061 7.855 5.061 1.00 97.81 92 ILE A C 1
ATOM 746 O O . ILE A 1 92 ? -5.753 8.540 4.308 1.00 97.81 92 ILE A O 1
ATOM 750 N N . VAL A 1 93 ? -5.491 7.442 6.249 1.00 98.38 93 VAL A N 1
ATOM 751 C CA . VAL A 1 93 ? -6.796 7.738 6.830 1.00 98.38 93 VAL A CA 1
ATOM 752 C C . VAL A 1 93 ? -6.587 8.280 8.236 1.00 98.38 93 VAL A C 1
ATOM 754 O O . VAL A 1 93 ? -6.113 7.569 9.122 1.00 98.38 93 VAL A O 1
ATOM 757 N N . ASP A 1 94 ? -6.965 9.534 8.439 1.00 97.44 94 ASP A N 1
ATOM 758 C CA . ASP A 1 94 ? -6.965 10.240 9.724 1.00 97.44 94 ASP A CA 1
ATOM 759 C C . ASP A 1 94 ? -8.369 10.743 10.119 1.00 97.44 94 ASP A C 1
ATOM 761 O O . ASP A 1 94 ? -8.547 11.380 11.161 1.00 97.44 94 ASP A O 1
ATOM 765 N N . ASP A 1 95 ? -9.377 10.402 9.311 1.00 98.19 95 ASP A N 1
ATOM 766 C CA . ASP A 1 95 ? -10.772 10.813 9.430 1.00 98.19 95 ASP A CA 1
ATOM 767 C C . ASP A 1 95 ? -11.707 9.667 9.871 1.00 98.19 95 ASP A C 1
ATOM 769 O O . ASP A 1 95 ? -11.296 8.552 10.207 1.00 98.19 95 ASP A O 1
ATOM 773 N N . SER A 1 96 ? -13.007 9.969 9.947 1.00 98.50 96 SER A N 1
ATOM 774 C CA . SER A 1 96 ? -14.039 8.977 10.263 1.00 98.50 96 SER A CA 1
ATOM 775 C C . SER A 1 96 ? -14.674 8.424 8.989 1.00 98.50 96 SER A C 1
ATOM 777 O O . SER A 1 96 ? -15.138 9.192 8.147 1.00 98.50 96 SER A O 1
ATOM 779 N N . ARG A 1 97 ? -14.771 7.096 8.868 1.00 98.44 97 ARG A N 1
ATOM 780 C CA . ARG A 1 97 ? -15.382 6.405 7.725 1.00 98.44 97 ARG A CA 1
ATOM 781 C C . ARG A 1 97 ? -16.326 5.308 8.180 1.00 98.44 97 ARG A C 1
ATOM 783 O O . ARG A 1 97 ? -16.062 4.574 9.125 1.00 98.44 97 ARG A O 1
ATOM 790 N N . GLN A 1 98 ? -17.417 5.151 7.441 1.00 98.50 98 GLN A N 1
ATOM 791 C CA . GLN A 1 98 ? -18.367 4.070 7.700 1.00 98.50 98 GLN A CA 1
ATOM 792 C C . GLN A 1 98 ? -17.781 2.707 7.334 1.00 98.50 98 GLN A C 1
ATOM 794 O O . GLN A 1 98 ? -17.974 1.734 8.057 1.00 98.50 98 GLN A O 1
ATOM 799 N N . ILE A 1 99 ? -17.042 2.627 6.226 1.00 98.31 99 ILE A N 1
ATOM 800 C CA . ILE A 1 99 ? -16.497 1.359 5.760 1.00 98.31 99 ILE A CA 1
ATOM 801 C C . ILE A 1 99 ? -15.136 1.521 5.085 1.00 98.31 99 ILE A C 1
ATOM 803 O O . ILE A 1 99 ? -14.925 2.447 4.302 1.00 98.31 99 ILE A O 1
ATOM 807 N N . LEU A 1 100 ? -14.240 0.574 5.355 1.00 98.44 100 LEU A N 1
ATOM 808 C CA . LEU A 1 100 ? -13.106 0.236 4.501 1.00 98.44 100 LEU A CA 1
ATOM 809 C C . LEU A 1 100 ? -13.367 -1.149 3.907 1.00 98.44 100 LEU A C 1
ATOM 811 O O . LEU A 1 100 ? -13.434 -2.132 4.646 1.00 98.44 100 LEU A O 1
ATOM 815 N N . LEU A 1 101 ? -13.520 -1.227 2.585 1.00 97.62 101 LEU A N 1
ATOM 816 C CA . LEU A 1 101 ? -13.836 -2.462 1.865 1.00 97.62 101 LEU A CA 1
ATOM 817 C C . LEU A 1 101 ? -12.762 -2.749 0.815 1.00 97.62 101 LEU A C 1
ATOM 819 O O . LEU A 1 101 ? -12.689 -2.049 -0.193 1.00 97.62 101 LEU A O 1
ATOM 823 N N . GLY A 1 102 ? -11.954 -3.785 1.035 1.00 97.38 102 GLY A N 1
ATOM 824 C CA . GLY A 1 102 ? -10.788 -4.030 0.187 1.00 97.38 102 GLY A CA 1
ATOM 825 C C . GLY A 1 102 ? -9.688 -2.985 0.383 1.00 97.38 102 GLY A C 1
ATOM 826 O O . GLY A 1 102 ? -9.778 -2.113 1.247 1.00 97.38 102 GLY A O 1
ATOM 827 N N . GLY A 1 103 ? -8.656 -3.046 -0.455 1.00 97.31 103 GLY A N 1
ATOM 828 C CA . GLY A 1 103 ? -7.610 -2.025 -0.513 1.00 97.31 103 GLY A CA 1
ATOM 829 C C . GLY A 1 103 ? -6.525 -2.149 0.560 1.00 97.31 103 GLY A C 1
ATOM 830 O O . GLY A 1 103 ? -6.558 -3.032 1.419 1.00 97.31 103 GLY A O 1
ATOM 831 N N . CYS A 1 104 ? -5.566 -1.230 0.477 1.00 97.50 104 CYS A N 1
ATOM 832 C CA . CYS A 1 104 ? -4.449 -1.063 1.399 1.00 97.50 104 CYS A CA 1
ATOM 833 C C . CYS A 1 104 ? -4.562 0.300 2.087 1.00 97.50 104 CYS A C 1
ATOM 835 O O . CYS A 1 104 ? -4.766 1.303 1.405 1.00 97.50 104 CYS A O 1
ATOM 837 N N . TRP A 1 105 ? -4.433 0.338 3.412 1.00 98.31 105 TRP A N 1
ATOM 838 C CA . TRP A 1 105 ? -4.677 1.539 4.211 1.00 98.31 105 TRP A CA 1
ATOM 839 C C . TRP A 1 105 ? -3.630 1.744 5.309 1.00 98.31 105 TRP A C 1
ATOM 841 O O . TRP A 1 105 ? -2.967 0.807 5.760 1.00 98.31 105 TRP A O 1
ATOM 851 N N . ILE A 1 106 ? -3.522 2.986 5.767 1.00 97.88 106 ILE A N 1
ATOM 852 C CA . ILE A 1 106 ? -2.718 3.425 6.907 1.00 97.88 106 ILE A CA 1
ATOM 853 C C . ILE A 1 106 ? -3.647 4.257 7.789 1.00 97.88 106 ILE A C 1
ATOM 855 O O . ILE A 1 106 ? -4.123 5.301 7.358 1.00 97.88 106 ILE A O 1
ATOM 859 N N . LEU A 1 107 ? -3.938 3.800 9.004 1.00 98.31 107 LEU A N 1
ATOM 860 C CA . LEU A 1 107 ? -4.814 4.512 9.938 1.00 98.31 107 LEU A CA 1
ATOM 861 C C . LEU A 1 107 ? -3.958 5.251 10.962 1.00 98.31 107 LEU A C 1
ATOM 863 O O . LEU A 1 107 ? -3.149 4.634 11.659 1.00 98.31 107 LEU A O 1
ATOM 867 N N . THR A 1 108 ? -4.147 6.560 11.075 1.00 97.31 108 THR A N 1
ATOM 868 C CA . THR A 1 108 ? -3.353 7.418 11.961 1.00 97.31 108 THR A CA 1
ATOM 869 C C . THR A 1 108 ? -4.219 8.437 12.705 1.00 97.31 108 THR A C 1
ATOM 871 O O . THR A 1 108 ? -5.432 8.535 12.510 1.00 97.31 108 THR A O 1
ATOM 874 N N . GLY A 1 109 ? -3.596 9.195 13.609 1.00 96.06 109 GLY A N 1
ATOM 875 C CA . GLY A 1 109 ? -4.253 10.260 14.356 1.00 96.06 109 GLY A CA 1
ATOM 876 C C . GLY A 1 109 ? -5.416 9.735 15.198 1.00 96.06 109 GLY A C 1
ATOM 877 O O . GLY A 1 109 ? -5.208 8.982 16.149 1.00 96.06 109 GLY A O 1
ATOM 878 N N . ASN A 1 110 ? -6.636 10.156 14.860 1.00 97.12 110 ASN A N 1
ATOM 879 C CA . ASN A 1 110 ? -7.876 9.753 15.530 1.00 97.12 110 ASN A CA 1
ATOM 880 C C . ASN A 1 110 ? -8.867 9.097 14.560 1.00 97.12 110 ASN A C 1
ATOM 882 O O . ASN A 1 110 ? -10.076 9.243 14.752 1.00 97.12 110 ASN A O 1
ATOM 886 N N . ALA A 1 111 ? -8.372 8.403 13.529 1.00 98.50 111 ALA A N 1
ATOM 887 C CA . ALA A 1 111 ? -9.223 7.759 12.536 1.00 98.50 111 ALA A CA 1
ATOM 888 C C . ALA A 1 111 ? -10.278 6.853 13.190 1.00 98.50 111 ALA A C 1
ATOM 890 O O . ALA A 1 111 ? -9.986 6.138 14.153 1.00 98.50 111 ALA A O 1
ATOM 891 N N . ARG A 1 112 ? -11.511 6.863 12.676 1.00 98.62 112 ARG A N 1
ATOM 892 C CA . ARG A 1 112 ? -12.613 6.035 13.202 1.00 98.62 112 ARG A CA 1
ATOM 893 C C . ARG A 1 112 ? -13.304 5.298 12.079 1.00 98.62 112 ARG A C 1
ATOM 895 O O . ARG A 1 112 ? -13.941 5.921 11.241 1.00 98.62 112 ARG A O 1
ATOM 902 N N . ILE A 1 113 ? -13.209 3.980 12.084 1.00 98.75 113 ILE A N 1
ATOM 903 C CA . ILE A 1 113 ? -13.812 3.127 11.068 1.00 98.75 113 ILE A CA 1
ATOM 904 C C . ILE A 1 113 ? -14.918 2.300 11.716 1.00 98.75 113 ILE A C 1
ATOM 906 O O . ILE A 1 113 ? -14.643 1.548 12.647 1.00 98.75 113 ILE A O 1
ATOM 910 N N . CYS A 1 114 ? -16.152 2.397 11.226 1.00 98.62 114 CYS A N 1
ATOM 911 C CA . CYS A 1 114 ? -17.227 1.545 11.746 1.00 98.62 114 CYS A CA 1
ATOM 912 C C . CYS A 1 114 ? -17.018 0.084 11.308 1.00 98.62 114 CYS A C 1
ATOM 914 O O . CYS A 1 114 ? -16.989 -0.822 12.136 1.00 98.62 114 CYS A O 1
ATOM 916 N N . LEU A 1 115 ? -16.784 -0.162 10.014 1.00 98.50 115 LEU A N 1
ATOM 917 C CA . LEU A 1 115 ? -16.564 -1.512 9.487 1.00 98.50 115 LEU A CA 1
ATOM 918 C C . LEU A 1 115 ? -15.315 -1.608 8.603 1.00 98.50 115 LEU A C 1
ATOM 920 O O . LEU A 1 115 ? -15.189 -0.917 7.599 1.00 98.50 115 LEU A O 1
ATOM 924 N N . MET A 1 116 ? -14.422 -2.541 8.913 1.00 98.31 116 MET A N 1
ATOM 925 C CA . MET A 1 116 ? -13.333 -2.962 8.032 1.00 98.31 116 MET A CA 1
ATOM 926 C C . MET A 1 116 ? -13.608 -4.374 7.513 1.00 98.31 116 MET A C 1
ATOM 928 O O . MET A 1 116 ? -13.818 -5.297 8.304 1.00 98.31 116 MET A O 1
ATOM 932 N N . LYS A 1 117 ? -13.591 -4.564 6.189 1.00 98.12 117 LYS A N 1
ATOM 933 C CA . LYS A 1 117 ? -13.873 -5.864 5.574 1.00 98.12 117 LYS A CA 1
ATOM 934 C C . LYS A 1 117 ? -12.979 -6.155 4.372 1.00 98.12 117 LYS A C 1
ATOM 936 O O . LYS A 1 117 ? -12.990 -5.418 3.393 1.00 98.12 117 LYS A O 1
ATOM 941 N N . ASN A 1 118 ? -12.302 -7.304 4.412 1.00 97.62 118 ASN A N 1
ATOM 942 C CA . ASN A 1 118 ? -11.398 -7.789 3.362 1.00 97.62 118 ASN A CA 1
ATOM 943 C C . ASN A 1 118 ? -10.299 -6.782 2.986 1.00 97.62 118 ASN A C 1
ATOM 945 O O . ASN A 1 118 ? -9.897 -6.719 1.829 1.00 97.62 118 ASN A O 1
ATOM 949 N N . SER A 1 119 ? -9.846 -5.982 3.948 1.00 98.19 119 SER A N 1
ATOM 950 C CA . SER A 1 119 ? -8.887 -4.900 3.715 1.00 98.19 119 SER A CA 1
ATOM 951 C C . SER A 1 119 ? -7.534 -5.217 4.345 1.00 98.19 119 SER A C 1
ATOM 953 O O . SER A 1 119 ? -7.453 -5.967 5.320 1.00 98.19 119 SER A O 1
ATOM 955 N N . ARG A 1 120 ? -6.476 -4.597 3.827 1.00 97.81 120 ARG A N 1
ATOM 956 C CA . ARG A 1 120 ? -5.127 -4.628 4.397 1.00 97.81 120 ARG A CA 1
ATOM 957 C C . ARG A 1 120 ? -4.831 -3.285 5.059 1.00 97.81 120 ARG A C 1
ATOM 959 O O . ARG A 1 120 ? -5.006 -2.244 4.434 1.00 97.81 120 ARG A O 1
ATOM 966 N N . ILE A 1 121 ? -4.383 -3.292 6.310 1.00 97.94 121 ILE A N 1
ATOM 967 C CA . ILE A 1 121 ? -3.805 -2.121 6.976 1.00 97.94 121 ILE A CA 1
ATOM 968 C C . ILE A 1 121 ? -2.330 -2.399 7.238 1.00 97.94 121 ILE A C 1
ATOM 970 O O . ILE A 1 121 ? -1.993 -3.335 7.963 1.00 97.94 121 ILE A O 1
ATOM 974 N N . VAL A 1 122 ? -1.457 -1.563 6.681 1.00 96.06 122 VAL A N 1
ATOM 975 C CA . VAL A 1 122 ? -0.003 -1.669 6.892 1.00 96.06 122 VAL A CA 1
ATOM 976 C C . VAL A 1 122 ? 0.356 -1.179 8.296 1.00 96.06 122 VAL A C 1
ATOM 978 O O . VAL A 1 122 ? 1.094 -1.833 9.030 1.00 96.06 122 VAL A O 1
ATOM 981 N N . LEU A 1 123 ? -0.232 -0.054 8.708 1.00 96.44 123 LEU A N 1
ATOM 982 C CA . LEU A 1 123 ? -0.054 0.516 10.039 1.00 96.44 123 LEU A CA 1
ATOM 983 C C . LEU A 1 123 ? -1.369 1.094 10.567 1.00 96.44 123 LEU A C 1
ATOM 985 O O . LEU A 1 123 ? -2.027 1.879 9.889 1.00 96.44 123 LEU A O 1
ATOM 989 N N . MET A 1 124 ? -1.710 0.741 11.803 1.00 97.88 124 MET A N 1
ATOM 990 C CA . MET A 1 124 ? -2.736 1.391 12.613 1.00 97.88 124 MET A CA 1
ATOM 991 C C . MET A 1 124 ? -2.068 2.002 13.847 1.00 97.88 124 MET A C 1
ATOM 993 O O . MET A 1 124 ? -1.514 1.284 14.680 1.00 97.88 124 MET A O 1
ATOM 997 N N . THR A 1 125 ? -2.087 3.327 13.961 1.00 96.69 125 THR A N 1
ATOM 998 C CA . THR A 1 125 ? -1.382 4.070 15.015 1.00 96.69 125 THR A CA 1
ATOM 999 C C . THR A 1 125 ? -2.234 5.203 15.599 1.00 96.69 125 THR A C 1
ATOM 1001 O O . THR A 1 125 ? -3.389 5.412 15.220 1.00 96.69 125 THR A O 1
ATOM 1004 N N . GLY A 1 126 ? -1.669 5.945 16.553 1.00 95.88 126 GLY A N 1
ATOM 1005 C CA . GLY A 1 126 ? -2.340 7.040 17.247 1.00 95.88 126 GLY A CA 1
ATOM 1006 C C . GLY A 1 126 ? -3.421 6.523 18.194 1.00 95.88 126 GLY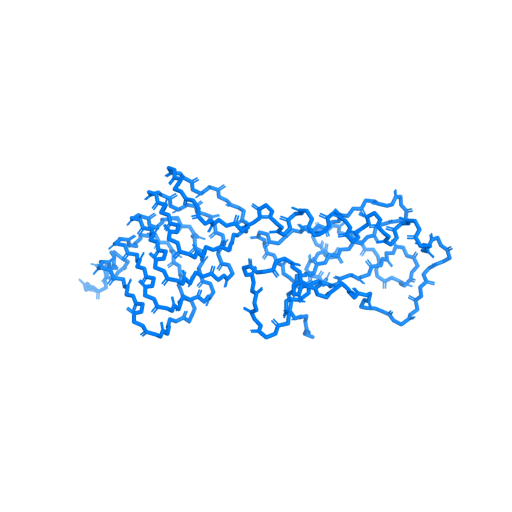 A C 1
ATOM 1007 O O . GLY A 1 126 ? -3.190 5.590 18.958 1.00 95.88 126 GLY A O 1
ATOM 1008 N N . SER A 1 127 ? -4.597 7.142 18.159 1.00 97.56 127 SER A N 1
ATOM 1009 C CA . SER A 1 127 ? -5.805 6.698 18.871 1.00 97.56 127 SER A CA 1
ATOM 1010 C C . SER A 1 127 ? -6.867 6.166 17.906 1.00 97.56 127 SER A C 1
ATOM 1012 O O . SER A 1 127 ? -8.064 6.251 18.198 1.00 97.56 127 SER A O 1
ATOM 1014 N N . SER A 1 128 ? -6.429 5.644 16.755 1.00 98.31 128 SER A N 1
ATOM 1015 C CA . SER A 1 128 ? -7.300 5.106 15.712 1.00 98.31 128 SER A CA 1
ATOM 1016 C C . SER A 1 128 ? -8.202 3.995 16.243 1.00 98.31 128 SER A C 1
ATOM 1018 O O . SER A 1 128 ? -7.814 3.220 17.125 1.00 98.31 128 SER A O 1
ATOM 1020 N N . ARG A 1 129 ? -9.417 3.898 15.703 1.00 98.62 129 ARG A N 1
ATOM 1021 C CA . ARG A 1 129 ? -10.420 2.921 16.130 1.00 98.62 129 ARG A CA 1
ATOM 1022 C C . ARG A 1 129 ? -11.089 2.232 14.960 1.00 98.62 129 ARG A C 1
ATOM 1024 O O . ARG A 1 129 ? -11.439 2.885 13.982 1.00 98.62 129 ARG A O 1
ATOM 1031 N N . ILE A 1 130 ? -11.312 0.934 15.113 1.00 98.75 130 ILE A N 1
ATOM 1032 C CA . ILE A 1 130 ? -12.181 0.141 14.246 1.00 98.75 130 ILE A CA 1
ATOM 1033 C C . ILE A 1 130 ? -13.238 -0.506 15.139 1.00 98.75 130 ILE A C 1
ATOM 1035 O O . ILE A 1 130 ? -12.887 -1.198 16.093 1.00 98.75 130 ILE A O 1
ATOM 1039 N N . GLU A 1 131 ? -14.519 -0.281 14.869 1.00 98.56 131 GLU A N 1
ATOM 1040 C CA . GLU A 1 131 ? -15.585 -0.910 15.658 1.00 98.56 131 GLU A CA 1
ATOM 1041 C C . GLU A 1 131 ? -15.664 -2.401 15.310 1.00 98.56 131 GLU A C 1
ATOM 1043 O O . GLU A 1 131 ? -15.471 -3.253 16.175 1.00 98.56 131 GLU A O 1
ATOM 1048 N N . GLN A 1 132 ? -15.822 -2.735 14.027 1.00 98.38 132 GLN A N 1
ATOM 1049 C CA . GLN A 1 132 ? -15.896 -4.121 13.564 1.00 98.38 132 GLN A CA 1
ATOM 1050 C C . GLN A 1 132 ? -14.854 -4.419 12.486 1.00 98.38 132 GLN A C 1
ATOM 1052 O O . GLN A 1 132 ? -14.802 -3.763 11.445 1.00 98.38 132 GLN A O 1
ATOM 1057 N N . MET A 1 133 ? -14.054 -5.460 12.704 1.00 98.00 133 MET A N 1
ATOM 1058 C CA . MET A 1 133 ? -13.113 -5.998 11.722 1.00 98.00 133 MET A CA 1
ATOM 1059 C C . MET A 1 133 ? -13.553 -7.405 11.309 1.00 98.00 133 MET A C 1
ATOM 1061 O O . MET A 1 133 ? -13.650 -8.302 12.144 1.00 98.00 133 MET A O 1
ATOM 1065 N N . ALA A 1 134 ? -13.834 -7.607 10.021 1.00 96.69 134 ALA A N 1
ATOM 1066 C CA . ALA A 1 134 ? -14.447 -8.836 9.521 1.00 96.69 134 ALA A CA 1
ATOM 1067 C C . ALA A 1 134 ? -13.864 -9.318 8.181 1.00 96.69 134 ALA A C 1
ATOM 1069 O O . ALA A 1 134 ? -13.101 -8.621 7.505 1.00 96.69 134 ALA A O 1
ATOM 1070 N N . GLY A 1 135 ? -14.279 -10.519 7.764 1.00 95.44 135 GLY A N 1
ATOM 1071 C CA . GLY A 1 135 ? -13.830 -11.155 6.523 1.00 95.44 135 GLY A CA 1
ATOM 1072 C C . GLY A 1 135 ? -12.391 -11.659 6.626 1.00 95.44 135 GLY A C 1
ATOM 1073 O O . GLY A 1 135 ? -12.002 -12.194 7.662 1.00 95.44 135 GLY A O 1
ATOM 1074 N N . SER A 1 136 ? -11.614 -11.470 5.561 1.00 95.38 136 SER A N 1
ATOM 1075 C CA . SER A 1 136 ? -10.178 -11.788 5.507 1.00 95.38 136 SER A CA 1
ATOM 1076 C C . SER A 1 136 ? -9.315 -10.536 5.669 1.00 95.38 136 SER A C 1
ATOM 1078 O O . SER A 1 136 ? -8.354 -10.326 4.936 1.00 95.38 136 SER A O 1
ATOM 1080 N N . SER A 1 137 ? -9.702 -9.663 6.601 1.00 97.50 137 SER A N 1
ATOM 1081 C CA . SER A 1 137 ? -8.986 -8.417 6.881 1.00 97.50 137 SER A CA 1
ATOM 1082 C C . SER A 1 137 ? -7.653 -8.676 7.587 1.00 97.50 137 SER A C 1
ATOM 1084 O O . SER A 1 137 ? -7.561 -9.564 8.432 1.00 97.50 137 SER A O 1
ATOM 1086 N N . ARG A 1 138 ? -6.626 -7.871 7.315 1.00 97.75 138 ARG A N 1
ATOM 1087 C CA . ARG A 1 138 ? -5.315 -7.995 7.971 1.00 97.75 138 ARG A CA 1
ATOM 1088 C C . ARG A 1 138 ? -4.786 -6.643 8.422 1.00 97.75 138 ARG A C 1
ATOM 1090 O O . ARG A 1 138 ? -4.883 -5.673 7.677 1.00 97.75 138 ARG A O 1
ATOM 1097 N N . ILE A 1 139 ? -4.209 -6.597 9.618 1.00 97.88 139 ILE A N 1
ATOM 1098 C CA . ILE A 1 139 ? -3.434 -5.461 10.125 1.00 97.88 139 ILE A CA 1
ATOM 1099 C C . ILE A 1 139 ? -2.020 -5.950 10.420 1.00 97.88 139 ILE A C 1
ATOM 1101 O O . ILE A 1 139 ? -1.824 -6.832 11.249 1.00 97.88 139 ILE A O 1
ATOM 1105 N N . GLU A 1 140 ? -1.019 -5.384 9.763 1.00 95.94 140 G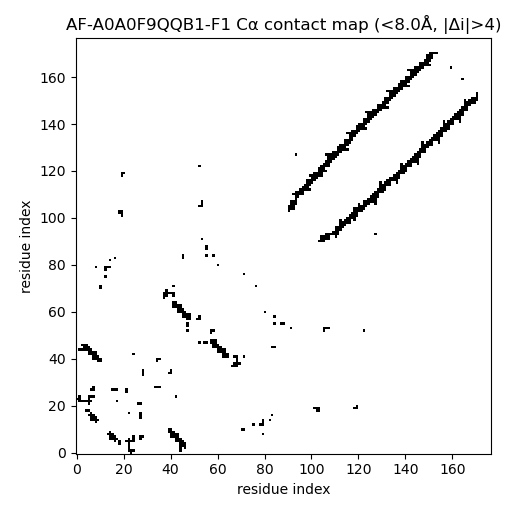LU A N 1
ATOM 1106 C CA . GLU A 1 140 ? 0.366 -5.818 9.970 1.00 95.94 140 GLU A CA 1
ATOM 1107 C C . GLU A 1 140 ? 0.936 -5.282 11.278 1.00 95.94 140 GLU A C 1
ATOM 1109 O O . GLU A 1 140 ? 1.548 -6.020 12.052 1.00 95.94 140 GLU A O 1
ATOM 1114 N N . GLN A 1 141 ? 0.728 -3.993 11.545 1.00 95.81 141 GLN A N 1
ATOM 1115 C CA . GLN A 1 141 ? 1.203 -3.352 12.762 1.00 95.81 141 GLN A CA 1
ATOM 1116 C C . GLN A 1 141 ? 0.110 -2.495 13.384 1.00 95.81 141 GLN A C 1
ATOM 1118 O O . GLN A 1 141 ? -0.436 -1.595 12.750 1.00 95.81 141 GLN A O 1
ATOM 1123 N N . MET A 1 142 ? -0.175 -2.755 14.655 1.00 97.31 142 MET A N 1
ATOM 1124 C CA . MET A 1 142 ? -1.083 -1.964 15.475 1.00 97.31 142 MET A CA 1
ATOM 1125 C C . MET A 1 142 ? -0.327 -1.423 16.690 1.00 97.31 142 MET A C 1
ATOM 1127 O O . MET A 1 142 ? 0.173 -2.192 17.512 1.00 97.31 142 MET A O 1
ATOM 1131 N N . THR A 1 143 ? -0.213 -0.101 16.798 1.00 95.69 143 THR A N 1
ATOM 1132 C CA . THR A 1 143 ? 0.574 0.575 17.838 1.00 95.69 143 THR A CA 1
ATOM 1133 C C . THR A 1 143 ? -0.133 1.817 18.403 1.00 95.69 143 THR A C 1
ATOM 1135 O O . THR A 1 143 ? -1.275 2.126 18.050 1.00 95.69 143 THR A O 1
ATOM 1138 N N . GLY A 1 144 ? 0.528 2.527 19.321 1.00 94.81 144 GLY A N 1
ATOM 1139 C CA . GLY A 1 144 ? -0.028 3.682 20.025 1.00 94.81 144 GLY A CA 1
ATOM 1140 C C . GLY A 1 144 ? -1.093 3.277 21.046 1.00 94.81 144 GLY A C 1
ATOM 1141 O O . GLY A 1 144 ? -0.859 2.411 21.887 1.00 94.81 144 GLY A O 1
ATOM 1142 N N . SER A 1 145 ? -2.256 3.916 20.965 1.00 96.88 145 SER A N 1
ATOM 1143 C CA . SER A 1 145 ? -3.465 3.652 21.761 1.00 96.88 145 SER A CA 1
ATOM 1144 C C . SER A 1 145 ? -4.619 3.172 20.873 1.00 96.88 145 SER A C 1
ATOM 1146 O O . SER A 1 145 ? -5.792 3.415 21.171 1.00 96.88 145 SER A O 1
ATOM 1148 N N . SER A 1 146 ? -4.283 2.522 19.757 1.00 97.44 146 SER A N 1
ATOM 1149 C CA . SER A 1 146 ? -5.242 2.029 18.774 1.00 97.44 146 SER A CA 1
ATOM 1150 C C . SER A 1 146 ? -6.194 1.000 19.386 1.00 97.44 146 SER A C 1
ATOM 1152 O O . SER A 1 146 ? -5.819 0.232 20.277 1.00 97.44 146 SER A O 1
ATOM 1154 N N . ARG A 1 147 ? -7.437 0.943 18.903 1.00 98.06 147 ARG A N 1
ATOM 1155 C CA . ARG A 1 147 ? -8.435 -0.002 19.423 1.00 98.06 147 ARG A CA 1
ATOM 1156 C C . ARG A 1 147 ? -9.247 -0.661 18.322 1.00 98.06 147 ARG A C 1
ATOM 1158 O O . ARG A 1 147 ? -9.717 0.013 17.413 1.00 98.06 147 ARG A O 1
ATOM 1165 N N . ILE A 1 148 ? -9.476 -1.959 18.472 1.00 98.06 148 ILE A N 1
ATOM 1166 C CA . ILE A 1 148 ? -10.495 -2.686 17.717 1.00 98.06 148 ILE A CA 1
ATOM 1167 C C . ILE A 1 148 ? -11.532 -3.185 18.711 1.00 98.06 148 ILE A C 1
ATOM 1169 O O . ILE A 1 148 ? -11.161 -3.738 19.747 1.00 98.06 148 ILE A O 1
ATOM 1173 N N . GLU A 1 149 ? -12.814 -2.939 18.464 1.00 97.75 149 GLU A N 1
ATOM 117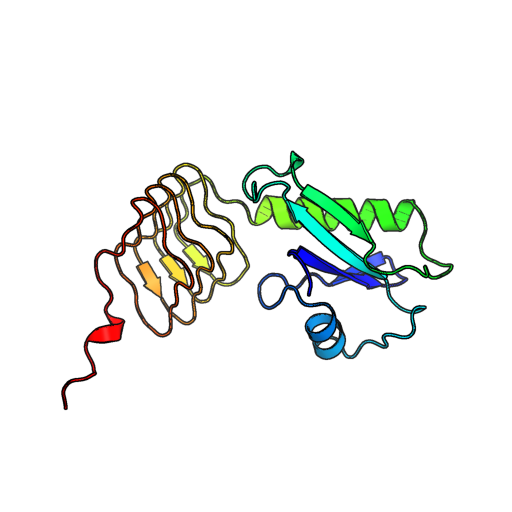4 C CA . GLU A 1 149 ? -13.850 -3.362 19.409 1.00 97.75 149 GLU A CA 1
ATOM 1175 C C . GLU A 1 149 ? -14.194 -4.834 19.222 1.00 97.75 149 GLU A C 1
ATOM 1177 O O . GLU A 1 149 ? -14.134 -5.576 20.201 1.00 97.75 149 GLU A O 1
ATOM 1182 N N . GLN A 1 150 ? -14.457 -5.266 17.988 1.00 97.44 150 GLN A N 1
ATOM 1183 C CA . GLN A 1 150 ? -14.824 -6.644 17.671 1.00 97.44 150 GLN A CA 1
ATOM 1184 C C . GLN A 1 150 ? -14.080 -7.172 16.440 1.00 97.44 150 GLN A C 1
ATOM 1186 O O . GLN A 1 150 ? -13.993 -6.504 15.405 1.00 97.44 150 GLN A O 1
ATOM 1191 N N . MET A 1 151 ? -13.566 -8.400 16.543 1.00 95.50 151 MET A N 1
ATOM 1192 C CA . MET A 1 151 ? -12.904 -9.118 15.450 1.00 95.50 151 MET A CA 1
ATOM 1193 C C . MET A 1 151 ? -13.626 -10.417 15.086 1.00 95.50 151 MET A C 1
ATOM 1195 O O . MET A 1 151 ? -13.859 -11.277 15.933 1.00 95.50 151 MET A O 1
ATOM 1199 N N . TYR A 1 152 ? -13.895 -10.583 13.789 1.00 92.75 152 TYR A N 1
ATOM 1200 C CA . TYR A 1 152 ? -14.641 -11.698 13.206 1.00 92.75 152 TYR A CA 1
ATOM 1201 C C . TYR A 1 152 ? -13.921 -12.331 12.007 1.00 92.75 152 TYR A C 1
ATOM 1203 O O . TYR A 1 152 ? -13.025 -11.739 11.396 1.00 92.75 152 TYR A O 1
ATOM 1211 N N . GLY A 1 153 ? -14.391 -13.513 11.596 1.00 91.25 153 GLY A N 1
ATOM 1212 C CA . GLY A 1 153 ? -13.950 -14.191 10.374 1.00 91.25 153 GLY A CA 1
ATOM 1213 C C . GLY A 1 153 ? -12.503 -14.674 10.449 1.00 91.25 153 GLY A C 1
ATOM 1214 O O . GLY A 1 153 ? -12.022 -15.070 11.504 1.00 91.25 153 GLY A O 1
ATOM 1215 N N . SER A 1 154 ? -11.786 -14.620 9.329 1.00 92.12 154 SER A N 1
ATOM 1216 C CA . SER A 1 154 ? -10.364 -14.972 9.271 1.00 92.12 154 SER A CA 1
ATOM 1217 C C . SER A 1 154 ? -9.460 -13.750 9.465 1.00 92.12 154 SER A C 1
ATOM 1219 O O . SER A 1 154 ? -8.332 -13.752 8.976 1.00 92.12 154 SER A O 1
ATOM 1221 N N . SER A 1 155 ? -9.960 -12.692 10.116 1.00 93.88 155 SER A N 1
ATOM 1222 C CA . SER A 1 155 ? -9.224 -11.441 10.320 1.00 93.88 155 SER A CA 1
ATOM 1223 C C . SER A 1 155 ? -7.947 -11.674 11.122 1.00 93.88 155 SER A C 1
ATOM 1225 O O . SER A 1 155 ? -7.964 -12.510 12.019 1.00 93.88 155 SER A O 1
ATOM 1227 N N . GLN A 1 156 ? -6.853 -10.963 10.846 1.00 95.00 156 GLN A N 1
ATOM 1228 C CA . GLN A 1 156 ? -5.556 -11.173 11.510 1.00 95.00 156 GLN A CA 1
ATOM 1229 C C . GLN A 1 156 ? -4.871 -9.861 11.898 1.00 95.00 156 GLN A C 1
ATOM 1231 O O . GLN A 1 156 ? -5.009 -8.853 11.206 1.00 95.00 156 GLN A O 1
ATOM 1236 N N . ILE A 1 157 ? -4.110 -9.900 12.995 1.00 96.50 157 ILE A N 1
ATOM 1237 C CA . ILE A 1 157 ? -3.184 -8.837 13.392 1.00 96.50 157 ILE A CA 1
ATOM 1238 C C . ILE A 1 157 ? -1.823 -9.476 13.635 1.00 96.50 157 ILE A C 1
ATOM 1240 O O . ILE A 1 157 ? -1.722 -10.350 14.496 1.00 96.50 157 ILE A O 1
ATOM 1244 N N . ASP A 1 158 ? -0.798 -9.052 12.898 1.00 95.50 158 ASP A N 1
ATOM 1245 C CA . ASP A 1 158 ? 0.512 -9.712 12.963 1.00 95.50 158 ASP A CA 1
ATOM 1246 C C . ASP A 1 158 ? 1.326 -9.230 14.166 1.00 95.50 158 ASP A C 1
ATOM 1248 O O . ASP A 1 158 ? 1.922 -10.027 14.891 1.00 95.50 158 ASP A O 1
ATOM 1252 N N . ARG A 1 159 ? 1.367 -7.911 14.390 1.00 96.25 159 ARG A N 1
ATOM 1253 C CA . ARG A 1 159 ? 2.083 -7.299 15.513 1.00 96.25 159 ARG A CA 1
ATOM 1254 C C . ARG A 1 159 ? 1.226 -6.251 16.201 1.00 96.25 159 ARG A C 1
ATOM 1256 O O . ARG A 1 159 ? 0.740 -5.314 15.573 1.00 96.25 159 ARG A O 1
ATOM 1263 N N . MET A 1 160 ? 1.106 -6.385 17.518 1.00 96.44 160 MET A N 1
ATOM 1264 C CA . MET A 1 160 ? 0.420 -5.427 18.380 1.00 96.44 160 MET A CA 1
ATOM 1265 C C . MET A 1 160 ? 1.367 -4.944 19.478 1.00 96.44 160 MET A C 1
ATOM 1267 O O . MET A 1 160 ? 1.927 -5.753 20.215 1.00 96.44 160 MET A O 1
ATOM 1271 N N . THR A 1 161 ? 1.560 -3.630 19.579 1.00 94.25 161 THR A N 1
ATOM 1272 C CA . THR A 1 161 ? 2.447 -2.986 20.560 1.00 94.25 161 THR A CA 1
ATOM 1273 C C . THR A 1 161 ? 1.798 -1.739 21.173 1.00 94.25 161 THR A C 1
ATOM 1275 O O . THR A 1 161 ? 0.701 -1.323 20.785 1.00 94.25 161 THR A O 1
ATOM 1278 N N . GLY A 1 162 ? 2.468 -1.126 22.153 1.00 93.56 162 GLY A N 1
ATOM 1279 C CA . GLY A 1 162 ? 1.960 0.052 22.857 1.00 93.56 162 GLY A CA 1
ATOM 1280 C C . GLY A 1 162 ? 0.798 -0.282 23.795 1.00 93.56 162 GLY A C 1
ATOM 1281 O O . GLY A 1 162 ? 0.752 -1.353 24.392 1.00 93.56 162 GLY A O 1
ATOM 1282 N N . SER A 1 163 ? -0.147 0.647 23.922 1.00 95.12 163 SER A N 1
ATOM 1283 C CA . SER A 1 163 ? -1.390 0.464 24.684 1.00 95.12 163 SER A CA 1
ATOM 1284 C C . SER A 1 163 ? -2.543 -0.072 23.828 1.00 95.12 163 SER A C 1
ATOM 1286 O O . SER A 1 163 ? -3.695 0.002 24.261 1.00 95.12 163 SER A O 1
ATOM 1288 N N . SER A 1 164 ? -2.245 -0.591 22.632 1.00 94.38 164 SER A N 1
ATOM 1289 C CA . SER A 1 164 ? -3.224 -1.120 21.678 1.00 94.38 164 SER A CA 1
ATOM 1290 C C . SER A 1 164 ? -3.987 -2.320 22.231 1.00 94.38 164 SER A C 1
ATOM 1292 O O . SER A 1 164 ? -3.415 -3.136 22.956 1.00 94.38 164 SER A O 1
ATOM 1294 N N . ARG A 1 165 ? -5.284 -2.432 21.914 1.00 95.12 165 ARG A N 1
ATOM 1295 C CA . ARG A 1 165 ? -6.147 -3.509 22.442 1.00 95.12 165 ARG A CA 1
ATOM 1296 C C . ARG A 1 165 ? -7.222 -3.947 21.453 1.00 95.12 165 ARG A C 1
ATOM 1298 O O . ARG A 1 165 ? -7.722 -3.140 20.667 1.00 95.12 165 ARG A O 1
ATOM 1305 N N . ILE A 1 166 ? -7.633 -5.205 21.595 1.00 94.69 166 ILE A N 1
ATOM 1306 C CA . ILE A 1 166 ? -8.847 -5.779 21.004 1.00 94.69 166 ILE A CA 1
ATOM 1307 C C . ILE A 1 166 ? -9.856 -5.960 22.142 1.00 94.69 166 ILE A C 1
ATOM 1309 O O . ILE A 1 166 ? -9.476 -6.446 23.207 1.00 94.69 166 ILE A O 1
ATOM 1313 N N . GLY A 1 167 ? -11.104 -5.531 21.948 1.00 93.81 167 GLY A N 1
ATOM 1314 C CA . GLY A 1 167 ? -12.180 -5.732 22.919 1.00 93.81 167 GLY A CA 1
ATOM 1315 C C . GLY A 1 167 ? -12.610 -7.194 22.978 1.00 93.81 167 GLY A C 1
ATOM 1316 O O . GLY A 1 167 ? -12.376 -7.868 23.977 1.00 93.81 167 GLY A O 1
ATOM 1317 N N . GLU A 1 168 ? -13.200 -7.676 21.888 1.00 93.38 168 GLU A N 1
ATOM 1318 C CA . GLU A 1 168 ? -13.665 -9.051 21.736 1.00 93.38 168 GLU A CA 1
ATOM 1319 C C . GLU A 1 168 ? -13.074 -9.692 20.474 1.00 93.38 168 GLU A C 1
ATOM 1321 O O . GLU A 1 168 ? -13.138 -9.136 19.375 1.00 93.38 168 GLU A O 1
ATOM 1326 N N . ASP A 1 169 ? -12.491 -10.881 20.634 1.00 89.25 169 ASP A N 1
ATOM 1327 C CA . ASP A 1 169 ? -11.987 -11.699 19.532 1.00 89.25 169 ASP A CA 1
ATOM 1328 C C . ASP A 1 169 ? -12.896 -12.919 19.342 1.00 89.25 169 ASP A C 1
ATOM 1330 O O . ASP A 1 169 ? -12.653 -13.998 19.891 1.00 89.25 169 ASP A O 1
ATOM 1334 N N . CYS A 1 170 ? -13.956 -12.743 18.554 1.00 83.81 170 CYS A N 1
ATOM 1335 C CA . CYS A 1 170 ? -15.000 -13.747 18.348 1.00 83.81 170 CYS A CA 1
ATOM 1336 C C . CYS A 1 170 ? -14.533 -14.939 17.488 1.00 83.81 170 CYS A C 1
ATOM 1338 O O . CYS A 1 170 ? -15.309 -15.855 17.227 1.00 83.81 170 CYS A O 1
ATOM 1340 N N . ARG A 1 171 ? -13.269 -14.963 17.040 1.00 81.69 171 ARG A N 1
ATOM 1341 C CA . ARG A 1 171 ? -12.680 -16.100 16.308 1.00 81.69 171 ARG A CA 1
ATOM 1342 C C . ARG A 1 171 ? -12.367 -17.285 17.221 1.00 81.69 171 ARG A C 1
ATOM 1344 O O . ARG A 1 171 ? -12.271 -18.412 16.749 1.00 81.69 171 ARG A O 1
ATOM 1351 N N . LYS A 1 172 ? -12.180 -17.033 18.520 1.00 63.75 172 LYS A N 1
ATOM 1352 C CA . LYS A 1 172 ? -11.730 -18.035 19.499 1.00 63.75 172 LYS A CA 1
ATOM 1353 C C . LYS A 1 172 ? -12.856 -18.890 20.091 1.00 63.75 172 LYS A C 1
ATOM 1355 O O . LYS A 1 172 ? -12.575 -19.742 20.921 1.00 63.75 172 LYS A O 1
ATOM 1360 N N . VAL A 1 173 ? -14.104 -18.681 19.675 1.00 56.56 173 VAL A N 1
ATOM 1361 C CA . VAL A 1 173 ? -15.287 -19.269 20.331 1.00 56.56 173 VAL A CA 1
ATOM 1362 C C . VAL A 1 173 ? -15.588 -20.712 19.873 1.00 56.56 173 VAL A C 1
ATOM 1364 O O . VAL A 1 173 ? -16.450 -21.356 20.448 1.00 56.56 173 VAL A O 1
ATOM 1367 N N . ASN A 1 174 ? -14.847 -21.273 18.906 1.00 49.31 174 ASN A N 1
ATOM 1368 C CA . ASN A 1 174 ? -15.181 -22.574 18.292 1.00 49.31 174 ASN A CA 1
ATOM 1369 C C . ASN A 1 174 ? -14.16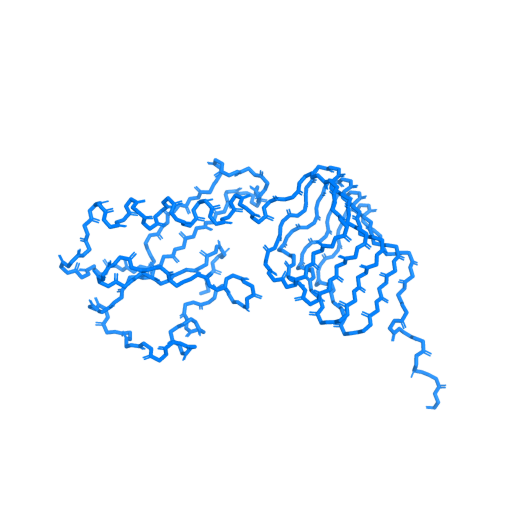5 -23.714 18.538 1.00 49.31 174 ASN A C 1
ATOM 1371 O O . ASN A 1 174 ? -14.133 -24.652 17.750 1.00 49.31 174 ASN A O 1
ATOM 1375 N N . ASN A 1 175 ? -13.330 -23.659 19.584 1.00 45.34 175 ASN A N 1
ATOM 1376 C CA . ASN A 1 175 ? -12.331 -24.710 19.865 1.00 45.34 175 ASN A CA 1
ATOM 1377 C C . ASN A 1 175 ? -12.558 -25.434 21.208 1.00 45.34 175 ASN A C 1
ATOM 1379 O O . ASN A 1 175 ? -11.601 -25.684 21.937 1.00 45.34 175 ASN A O 1
ATOM 1383 N N . GLU A 1 176 ? -13.804 -25.777 21.529 1.00 42.81 176 GLU A N 1
ATOM 1384 C CA . GLU A 1 176 ? -14.121 -26.765 22.570 1.00 42.81 176 GLU A CA 1
ATOM 1385 C C . GLU A 1 176 ? -15.219 -27.714 22.059 1.00 42.81 176 GLU A C 1
ATOM 1387 O O . GLU A 1 176 ? -16.390 -27.533 22.376 1.00 42.81 176 GLU A O 1
ATOM 1392 N N . GLU A 1 177 ? -14.832 -28.710 21.253 1.00 38.56 177 GLU A N 1
ATOM 1393 C CA . GLU A 1 177 ? -15.525 -30.006 21.109 1.00 38.56 177 GLU A CA 1
ATOM 1394 C C . GLU A 1 177 ? -14.491 -31.133 20.987 1.00 38.56 177 GLU A C 1
ATOM 1396 O O . GLU A 1 177 ? -13.538 -30.984 20.183 1.00 38.56 177 GLU A O 1
#

pLDDT: mean 93.28, std 10.26, range [38.56, 98.75]

Radius of gyration: 18.04 Å; Cα contacts (8 Å, |Δi|>4): 407; chains: 1; bounding box: 39×44×48 Å

Organism: NCBI:txid412755